Protein AF-A0A2G6G7G1-F1 (afdb_monomer)

pLDDT: mean 75.67, std 14.2, range [41.62, 88.12]

Solvent-accessible surface area (backbone atoms only — not comparable to full-atom values): 4852 Å² total; per-residue (Å²): 133,83,80,81,70,80,74,83,50,87,86,49,50,51,64,59,60,70,76,49,92,78,52,70,65,54,54,43,50,40,18,62,76,69,62,38,67,59,78,66,55,75,66,52,38,51,52,52,50,39,50,27,52,72,67,71,48,73,72,51,73,79,77,70,72,66,66,77,73,79,79,87,86,127

Secondary structure (DSSP, 8-state):
----PPP-STTS-HHHHHHS---HHHHHHHHHHHT----S-HHHHHHHHHHHHHH-------------PPP---

Structure (mmCIF, N/CA/C/O backbone):
data_AF-A0A2G6G7G1-F1
#
_entry.id   AF-A0A2G6G7G1-F1
#
loop_
_atom_site.group_PDB
_atom_site.id
_atom_site.type_symbol
_atom_site.label_atom_id
_atom_site.label_alt_id
_atom_site.label_comp_id
_atom_site.label_asym_id
_atom_site.label_entity_id
_atom_site.label_seq_id
_atom_site.pdbx_PDB_ins_code
_atom_site.Cartn_x
_atom_site.Cartn_y
_atom_site.Cartn_z
_atom_site.occupancy
_atom_site.B_iso_or_equiv
_atom_site.auth_seq_id
_atom_site.auth_comp_id
_atom_site.auth_asym_id
_atom_site.auth_atom_id
_atom_site.pdbx_PDB_model_num
ATOM 1 N N . MET A 1 1 ? 2.254 -24.595 13.069 1.00 41.62 1 MET A N 1
ATOM 2 C CA . MET A 1 1 ? 1.079 -23.730 12.829 1.00 41.62 1 MET A CA 1
ATOM 3 C C . MET A 1 1 ? 1.426 -22.765 11.707 1.00 41.62 1 MET A C 1
ATOM 5 O O . MET A 1 1 ? 2.344 -21.967 11.867 1.00 41.62 1 MET A O 1
ATOM 9 N N . LYS A 1 2 ? 0.808 -22.919 10.531 1.00 53.88 2 LYS A N 1
ATOM 10 C CA . LYS A 1 2 ? 1.042 -22.012 9.401 1.00 53.88 2 LYS A CA 1
ATOM 11 C C . LYS A 1 2 ? 0.335 -20.706 9.751 1.00 53.88 2 LYS A C 1
ATOM 13 O O . LYS A 1 2 ? -0.878 -20.711 9.876 1.00 53.88 2 LYS A O 1
ATOM 18 N N . LYS A 1 3 ? 1.091 -19.631 9.989 1.00 55.78 3 LYS A N 1
ATOM 19 C CA . LYS A 1 3 ? 0.530 -18.280 10.105 1.00 55.78 3 LYS A CA 1
ATOM 20 C C . LYS A 1 3 ? -0.223 -18.012 8.804 1.00 55.78 3 LYS A C 1
ATOM 22 O O . LYS A 1 3 ? 0.422 -17.853 7.768 1.00 55.78 3 LYS A O 1
ATOM 27 N N . GLU A 1 4 ? -1.549 -18.075 8.846 1.00 63.44 4 GLU A N 1
ATOM 28 C CA . GLU A 1 4 ? -2.415 -17.732 7.723 1.00 63.44 4 GLU A CA 1
ATOM 29 C C . GLU A 1 4 ? -2.207 -16.250 7.451 1.00 63.44 4 GLU A C 1
ATOM 31 O O . GLU A 1 4 ? -2.701 -15.380 8.163 1.00 63.44 4 GLU A O 1
ATOM 36 N N . ARG A 1 5 ? -1.338 -15.964 6.482 1.00 66.00 5 ARG A N 1
ATOM 37 C CA . ARG A 1 5 ? -1.141 -14.602 6.011 1.00 66.00 5 ARG A CA 1
ATOM 38 C C . ARG A 1 5 ? -2.417 -14.221 5.264 1.00 66.00 5 ARG A C 1
ATOM 40 O O . ARG A 1 5 ? -2.805 -14.983 4.372 1.00 66.00 5 ARG A O 1
ATOM 47 N N . PRO A 1 6 ? -3.073 -13.102 5.615 1.00 72.69 6 PRO A N 1
ATOM 48 C CA . PRO A 1 6 ? -4.201 -12.623 4.837 1.00 72.69 6 PRO A CA 1
ATOM 49 C C . PRO A 1 6 ? -3.752 -12.432 3.390 1.00 72.69 6 PRO A C 1
ATOM 51 O O . PRO A 1 6 ? -2.621 -12.033 3.120 1.00 72.69 6 PRO A O 1
ATOM 54 N N . ILE A 1 7 ? -4.617 -12.781 2.445 1.00 77.25 7 ILE A N 1
ATOM 55 C CA . ILE A 1 7 ? -4.297 -12.654 1.026 1.00 77.25 7 ILE A CA 1
ATOM 56 C C . ILE A 1 7 ? -4.389 -11.172 0.664 1.00 77.25 7 ILE A C 1
ATOM 58 O O . ILE A 1 7 ? -5.426 -10.550 0.892 1.00 77.25 7 ILE A O 1
ATOM 62 N N . LEU A 1 8 ? -3.318 -10.616 0.086 1.00 83.38 8 LEU A N 1
ATOM 63 C CA . LEU A 1 8 ? -3.339 -9.265 -0.469 1.00 83.38 8 LEU A CA 1
ATOM 64 C C . LEU A 1 8 ? -4.267 -9.241 -1.690 1.00 83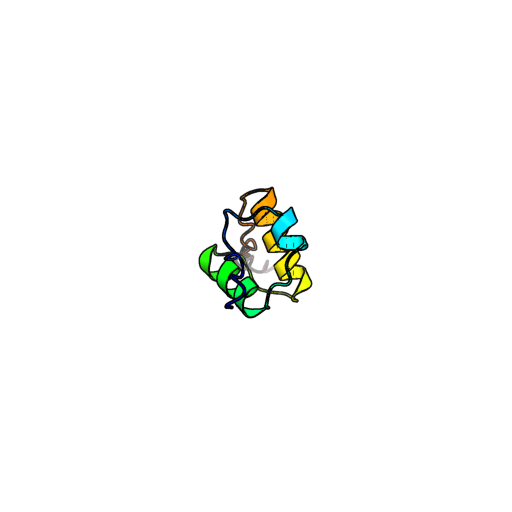.38 8 LEU A C 1
ATOM 66 O O . LEU A 1 8 ? -3.866 -9.645 -2.784 1.00 83.38 8 LEU A O 1
ATOM 70 N N . ASP A 1 9 ? -5.511 -8.812 -1.487 1.00 82.06 9 ASP A N 1
ATOM 71 C CA . ASP A 1 9 ? -6.575 -8.801 -2.493 1.00 82.06 9 ASP A CA 1
ATOM 72 C C . ASP A 1 9 ? -7.434 -7.533 -2.379 1.00 82.06 9 ASP A C 1
ATOM 74 O O . ASP A 1 9 ? -7.333 -6.807 -1.399 1.00 82.06 9 ASP A O 1
ATOM 78 N N . GLU A 1 10 ? -8.255 -7.225 -3.387 1.00 81.06 10 GLU A N 1
ATOM 79 C CA . GLU A 1 10 ? -9.032 -5.968 -3.446 1.00 81.06 10 GLU A CA 1
ATOM 80 C C . GLU A 1 10 ? -10.071 -5.846 -2.321 1.00 81.06 10 GLU A C 1
ATOM 82 O O . GLU A 1 10 ? -10.596 -4.770 -2.057 1.00 81.06 10 GLU A O 1
ATOM 87 N N . LYS A 1 11 ? -10.345 -6.964 -1.645 1.00 82.25 11 LYS A N 1
ATOM 88 C CA . LYS A 1 11 ? -11.242 -7.058 -0.494 1.00 82.25 11 LYS A CA 1
ATOM 89 C C . LYS A 1 11 ? -10.590 -6.650 0.829 1.00 82.25 11 LYS A C 1
ATOM 91 O O . LYS A 1 11 ? -11.303 -6.551 1.824 1.00 82.25 11 LYS A O 1
ATOM 96 N N . ILE A 1 12 ? -9.265 -6.480 0.877 1.00 86.75 12 ILE A N 1
ATOM 97 C CA . ILE A 1 12 ? -8.584 -6.059 2.104 1.00 86.75 12 ILE A CA 1
ATOM 98 C C . ILE A 1 12 ? -8.818 -4.569 2.359 1.00 86.75 12 ILE A C 1
ATOM 100 O O . ILE A 1 12 ? -8.796 -3.758 1.435 1.00 86.75 12 ILE A O 1
ATOM 104 N N . SER A 1 13 ? -9.007 -4.189 3.620 1.00 87.50 13 SER A N 1
ATOM 105 C CA . SER A 1 13 ? -9.079 -2.776 3.982 1.00 87.50 13 SER A CA 1
ATOM 106 C C . SER A 1 13 ? -7.700 -2.121 3.890 1.00 87.50 13 SER A C 1
ATOM 108 O O . SER A 1 13 ? -6.673 -2.741 4.171 1.00 87.50 13 SER A O 1
ATOM 110 N N . VAL A 1 14 ? -7.669 -0.829 3.558 1.00 87.69 14 VAL A N 1
ATOM 111 C CA . VAL A 1 14 ? -6.448 -0.004 3.582 1.00 87.69 14 VAL A CA 1
ATOM 112 C C . VAL A 1 14 ? -5.761 -0.067 4.951 1.00 87.69 14 VAL A C 1
ATOM 114 O O . VAL A 1 14 ? -4.534 -0.021 5.029 1.00 87.69 14 VAL A O 1
ATOM 117 N N . GLN A 1 15 ? -6.546 -0.148 6.029 1.00 87.44 15 GLN A N 1
ATOM 118 C CA . GLN A 1 15 ? -6.037 -0.199 7.400 1.00 87.44 15 GLN A CA 1
ATOM 119 C C . GLN A 1 15 ? -5.313 -1.518 7.669 1.00 87.44 15 GLN A C 1
ATOM 121 O O . GLN A 1 15 ? -4.131 -1.479 7.995 1.00 87.44 15 GLN A O 1
ATOM 126 N N . ASP A 1 16 ? -5.950 -2.663 7.407 1.00 87.69 16 ASP A N 1
ATOM 127 C CA . ASP A 1 16 ? -5.297 -3.977 7.462 1.00 87.69 16 ASP A CA 1
ATOM 128 C C . ASP A 1 16 ? -4.053 -4.031 6.571 1.00 87.69 16 ASP A C 1
ATOM 130 O O . ASP A 1 16 ? -2.997 -4.517 6.967 1.00 87.69 16 ASP A O 1
ATOM 134 N N . PHE A 1 17 ? -4.126 -3.468 5.366 1.00 88.12 17 PHE A N 1
ATOM 135 C CA . PHE A 1 17 ? -2.966 -3.419 4.489 1.00 88.12 17 PHE A CA 1
ATOM 136 C C . PHE A 1 17 ? -1.780 -2.657 5.110 1.00 88.12 17 PHE A C 1
ATOM 138 O O . PHE A 1 17 ? -0.634 -3.060 4.921 1.00 88.12 17 PHE A O 1
ATOM 145 N N . LYS A 1 18 ? -2.025 -1.578 5.858 1.00 85.50 18 LYS A N 1
ATOM 146 C CA . LYS A 1 18 ? -0.972 -0.817 6.552 1.00 85.50 18 LYS A CA 1
ATOM 147 C C . LYS A 1 18 ? -0.473 -1.513 7.821 1.00 85.50 18 LYS A C 1
ATOM 149 O O . LYS A 1 18 ? 0.695 -1.345 8.160 1.00 85.50 18 LYS A O 1
ATOM 154 N N . ASP A 1 19 ? -1.335 -2.274 8.489 1.00 87.38 19 ASP A N 1
ATOM 155 C CA . ASP A 1 19 ? -1.020 -2.979 9.736 1.00 87.38 19 ASP A CA 1
ATOM 156 C C . ASP A 1 19 ? -0.160 -4.234 9.491 1.00 87.38 19 ASP A C 1
ATOM 158 O O . ASP A 1 19 ? 0.719 -4.585 10.279 1.00 87.38 19 ASP A O 1
ATOM 162 N N . PHE A 1 20 ? -0.347 -4.882 8.338 1.00 85.19 20 PHE A N 1
ATOM 163 C CA . PHE A 1 20 ? 0.396 -6.081 7.961 1.00 85.19 20 PHE A CA 1
ATOM 164 C C . PHE A 1 20 ? 1.701 -5.787 7.203 1.00 85.19 20 PHE A C 1
ATOM 166 O O . PHE A 1 20 ? 1.806 -4.911 6.343 1.00 85.19 20 PHE A O 1
ATOM 173 N N . TYR A 1 21 ? 2.727 -6.603 7.469 1.00 84.44 21 TYR A N 1
ATOM 174 C CA . TYR A 1 21 ? 3.982 -6.560 6.722 1.00 84.44 21 TYR A CA 1
ATOM 175 C C . TYR A 1 21 ? 3.883 -7.369 5.422 1.00 84.44 21 TYR A C 1
ATOM 177 O O . TYR A 1 21 ? 3.953 -8.599 5.434 1.00 84.44 21 TYR A O 1
ATOM 185 N N . TRP A 1 22 ? 3.800 -6.670 4.291 1.00 86.50 22 TRP A N 1
ATOM 186 C CA . TRP A 1 22 ? 3.749 -7.283 2.960 1.00 86.50 22 TRP A CA 1
ATOM 187 C C . TRP A 1 22 ? 5.128 -7.433 2.322 1.00 86.50 22 TRP A C 1
ATOM 189 O O . TRP A 1 22 ? 5.972 -6.523 2.355 1.00 86.50 22 TRP A O 1
ATOM 199 N N . LEU A 1 23 ? 5.337 -8.577 1.670 1.00 86.44 23 LEU A N 1
ATOM 200 C CA . LEU A 1 23 ? 6.515 -8.812 0.843 1.00 86.44 23 LEU A CA 1
ATOM 201 C C . LEU A 1 23 ? 6.407 -8.053 -0.481 1.00 86.44 23 LEU A C 1
ATOM 203 O O . LEU A 1 23 ? 5.331 -7.905 -1.056 1.00 86.44 23 LEU A O 1
ATOM 207 N N . LYS A 1 24 ? 7.554 -7.628 -1.021 1.00 83.94 24 LYS A N 1
ATOM 208 C CA . LYS A 1 24 ? 7.619 -6.947 -2.325 1.00 83.94 24 LYS A CA 1
ATOM 209 C C . LYS A 1 24 ? 6.989 -7.785 -3.442 1.00 83.94 24 LYS A C 1
ATOM 211 O O . LYS A 1 24 ? 6.326 -7.235 -4.313 1.00 83.94 24 LYS A O 1
ATOM 216 N N . GLU A 1 25 ? 7.179 -9.100 -3.403 1.00 87.00 25 GLU A N 1
ATOM 217 C CA . GLU A 1 25 ? 6.577 -10.022 -4.367 1.00 87.00 25 GLU A CA 1
ATOM 218 C C . GLU A 1 25 ? 5.049 -9.995 -4.315 1.00 87.00 25 GLU A C 1
ATOM 220 O O . GLU A 1 25 ? 4.417 -9.977 -5.366 1.00 87.00 25 GLU A O 1
ATOM 225 N N . GLU A 1 26 ? 4.453 -9.919 -3.122 1.00 88.00 26 GLU A N 1
ATOM 226 C CA . GLU A 1 26 ? 2.998 -9.834 -2.962 1.00 88.00 26 GLU A CA 1
ATOM 227 C C . GLU A 1 26 ? 2.462 -8.513 -3.498 1.00 88.00 26 GLU A C 1
ATOM 229 O O . GLU A 1 26 ? 1.514 -8.516 -4.280 1.00 88.00 26 GLU A O 1
ATOM 234 N N . LEU A 1 27 ? 3.131 -7.401 -3.178 1.00 88.12 27 LEU A N 1
ATOM 235 C CA . LEU A 1 27 ? 2.793 -6.084 -3.717 1.00 88.12 27 LEU A CA 1
ATOM 236 C C . LEU A 1 27 ? 2.826 -6.086 -5.256 1.00 88.12 27 LEU A C 1
ATOM 238 O O . LEU A 1 27 ? 1.890 -5.630 -5.908 1.00 88.12 27 LEU A O 1
ATOM 242 N N . ILE A 1 28 ? 3.875 -6.661 -5.857 1.00 86.81 28 ILE A N 1
ATOM 243 C CA . ILE A 1 28 ? 3.998 -6.778 -7.318 1.00 86.81 28 ILE A CA 1
ATOM 244 C C . ILE A 1 28 ? 2.912 -7.694 -7.889 1.00 86.81 28 ILE A C 1
ATOM 246 O O . ILE A 1 28 ? 2.338 -7.379 -8.932 1.00 86.81 28 ILE A O 1
ATOM 250 N N . LYS A 1 29 ? 2.619 -8.823 -7.235 1.00 87.56 29 LYS A N 1
ATOM 251 C CA . LYS A 1 29 ? 1.597 -9.781 -7.676 1.00 87.56 29 LYS A CA 1
ATOM 252 C C . LYS A 1 29 ? 0.209 -9.146 -7.652 1.00 87.56 29 LYS A C 1
ATOM 254 O O . LYS A 1 29 ? -0.521 -9.276 -8.630 1.00 87.56 29 LYS A O 1
ATOM 259 N N . PHE A 1 30 ? -0.106 -8.395 -6.598 1.00 87.75 30 PHE A N 1
ATOM 260 C CA . PHE A 1 30 ? -1.327 -7.606 -6.483 1.00 87.7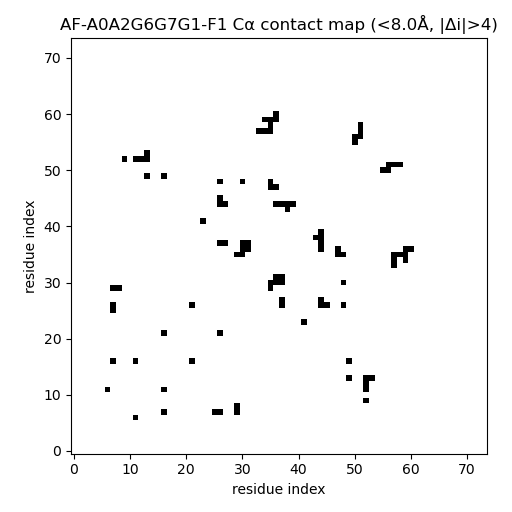5 30 PHE A CA 1
ATOM 261 C C . PHE A 1 30 ? -1.418 -6.551 -7.584 1.00 87.75 30 PHE A C 1
ATOM 263 O O . PHE A 1 30 ? -2.433 -6.455 -8.272 1.00 87.75 30 PHE A O 1
ATOM 270 N N . CYS A 1 31 ? -0.334 -5.808 -7.822 1.00 86.31 31 CYS A N 1
ATOM 271 C CA . CYS A 1 31 ? -0.296 -4.841 -8.908 1.00 86.31 31 CYS A CA 1
ATOM 272 C C . CYS A 1 31 ? -0.518 -5.491 -10.277 1.00 86.31 31 CYS A C 1
ATOM 274 O O . CYS A 1 31 ? -1.311 -4.988 -11.063 1.00 86.31 31 CYS A O 1
ATOM 276 N N . ARG A 1 32 ? 0.123 -6.629 -10.564 1.00 85.56 32 ARG A N 1
ATOM 277 C CA . ARG A 1 32 ? -0.069 -7.363 -11.825 1.00 85.56 32 ARG A CA 1
ATOM 278 C C . ARG A 1 32 ? -1.491 -7.897 -11.977 1.00 85.56 32 ARG A C 1
ATOM 280 O O . ARG A 1 32 ? -2.037 -7.804 -13.070 1.00 85.56 32 ARG A O 1
ATOM 287 N N . LYS A 1 33 ? -2.089 -8.416 -10.899 1.00 86.12 33 LYS A N 1
ATOM 288 C CA . LYS A 1 33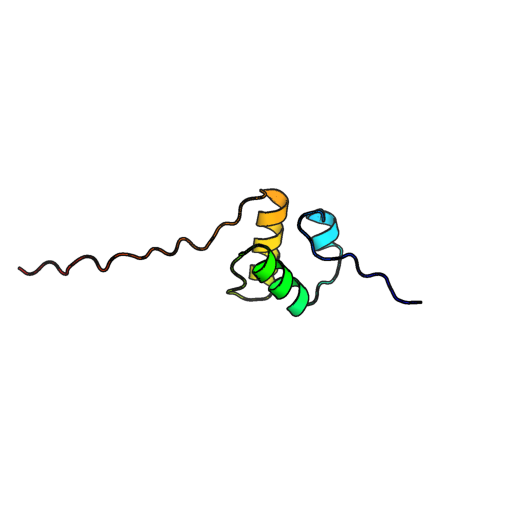 ? -3.464 -8.938 -10.889 1.00 86.12 33 LYS A CA 1
ATOM 289 C C . LYS A 1 33 ? -4.491 -7.835 -11.168 1.00 86.12 33 LYS A C 1
ATOM 291 O O . LYS A 1 33 ? -5.373 -8.030 -11.992 1.00 86.12 33 LYS A O 1
ATOM 296 N N . ASN A 1 34 ? -4.322 -6.671 -10.541 1.00 83.31 34 ASN A N 1
ATOM 297 C CA . ASN A 1 34 ? -5.219 -5.518 -10.681 1.00 83.31 34 ASN A CA 1
ATOM 298 C C . ASN A 1 34 ? -4.829 -4.558 -11.823 1.00 83.31 34 ASN A C 1
ATOM 300 O O . ASN A 1 34 ? -5.483 -3.544 -12.033 1.00 83.31 34 ASN A O 1
ATOM 304 N N . GLY A 1 35 ? -3.743 -4.816 -12.557 1.00 80.94 35 GLY A N 1
ATOM 305 C CA . GLY A 1 35 ? -3.242 -3.908 -13.598 1.00 80.94 35 GLY A CA 1
ATOM 306 C C . GLY A 1 35 ? -2.733 -2.551 -13.080 1.00 80.94 35 GLY A C 1
ATOM 307 O O . GLY A 1 35 ? -2.704 -1.574 -13.831 1.00 80.94 35 GLY A O 1
ATOM 308 N N . ILE A 1 36 ? -2.338 -2.477 -11.807 1.00 84.00 36 ILE A N 1
ATOM 309 C CA . ILE A 1 36 ? -1.715 -1.303 -11.184 1.00 84.00 36 ILE A CA 1
ATOM 310 C C . ILE A 1 36 ? -0.245 -1.251 -11.605 1.00 84.00 36 ILE A C 1
ATOM 312 O O . ILE A 1 36 ? 0.443 -2.268 -11.702 1.00 84.00 36 ILE A O 1
ATOM 316 N N . SER A 1 37 ? 0.272 -0.047 -11.827 1.00 78.94 37 SER A N 1
ATOM 317 C CA . SER A 1 37 ? 1.692 0.134 -12.112 1.00 78.94 37 SER A CA 1
ATOM 318 C C . SER A 1 37 ? 2.533 -0.117 -10.857 1.00 7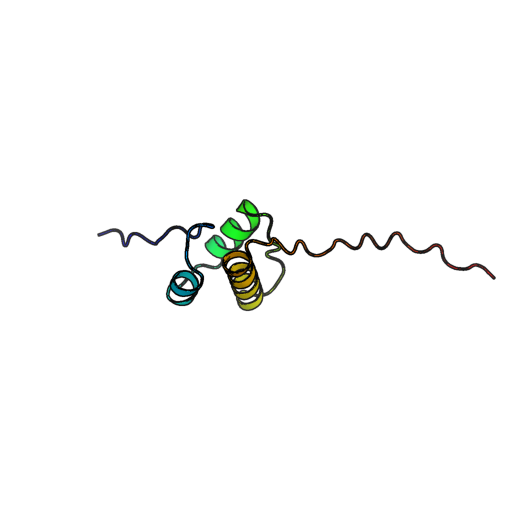8.94 37 SER A C 1
ATOM 320 O O . SER A 1 37 ? 2.575 0.717 -9.953 1.00 78.94 37 SER A O 1
ATOM 322 N N . CYS A 1 38 ? 3.266 -1.232 -10.839 1.00 80.38 38 CYS A N 1
ATOM 323 C CA . CYS A 1 38 ? 4.300 -1.526 -9.841 1.00 80.38 38 CYS A CA 1
ATOM 324 C C . CYS A 1 38 ? 5.645 -0.837 -10.140 1.00 80.38 38 CYS A C 1
ATOM 326 O O . CYS A 1 38 ? 6.683 -1.257 -9.633 1.00 80.38 38 CYS A O 1
ATOM 328 N N . VAL A 1 39 ? 5.651 0.176 -11.014 1.00 73.62 39 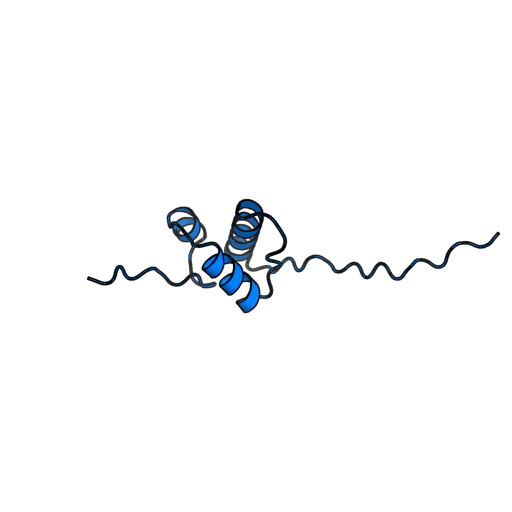VAL A N 1
ATOM 329 C CA . VAL A 1 39 ? 6.842 0.975 -11.325 1.00 73.62 39 VAL A CA 1
ATOM 330 C C . VAL A 1 39 ? 7.086 1.942 -10.172 1.00 73.62 39 VAL A C 1
ATOM 332 O O . VAL A 1 39 ? 6.231 2.795 -9.920 1.00 73.62 39 VAL A O 1
ATOM 335 N N . GLY A 1 40 ? 8.220 1.779 -9.492 1.00 75.38 40 GLY A N 1
ATOM 336 C CA . GLY A 1 40 ? 8.631 2.601 -8.356 1.00 75.38 40 GLY A CA 1
ATOM 337 C C . GLY A 1 40 ? 9.301 1.798 -7.237 1.00 75.38 40 GLY A C 1
ATOM 338 O O . GLY A 1 40 ? 9.461 0.575 -7.321 1.00 75.38 40 GLY A O 1
ATOM 339 N N . GLY A 1 41 ? 9.703 2.496 -6.174 1.00 81.94 41 GLY A N 1
ATOM 340 C CA . GLY A 1 41 ? 10.196 1.875 -4.937 1.00 81.94 41 GLY A CA 1
ATOM 341 C C . GLY A 1 41 ? 9.086 1.165 -4.144 1.00 81.94 41 GLY A C 1
ATOM 342 O O . GLY A 1 41 ? 7.904 1.330 -4.433 1.00 81.94 41 GLY A O 1
ATOM 343 N N . LYS A 1 42 ? 9.440 0.400 -3.093 1.00 82.25 42 LYS A N 1
ATOM 344 C CA . LYS A 1 42 ? 8.448 -0.285 -2.226 1.00 82.25 42 LYS A CA 1
ATOM 345 C C . LYS A 1 42 ? 7.369 0.690 -1.732 1.00 82.25 42 LYS A C 1
ATOM 347 O O . LYS A 1 42 ? 6.195 0.364 -1.802 1.00 82.25 42 LYS A O 1
ATOM 352 N N . ILE A 1 43 ? 7.782 1.887 -1.311 1.00 83.62 43 ILE A N 1
ATOM 353 C CA . ILE A 1 43 ? 6.903 2.945 -0.792 1.00 83.62 43 ILE A CA 1
ATOM 354 C C . ILE A 1 43 ? 5.894 3.409 -1.851 1.00 83.62 43 ILE A C 1
ATOM 356 O O . ILE A 1 43 ? 4.709 3.513 -1.553 1.00 83.62 43 ILE A O 1
ATOM 360 N N . GLU A 1 44 ? 6.329 3.637 -3.094 1.00 85.19 44 GLU A N 1
ATOM 361 C CA . GLU A 1 44 ? 5.421 4.027 -4.183 1.00 85.19 44 GLU A CA 1
ATOM 362 C C . GLU A 1 44 ? 4.397 2.939 -4.494 1.00 85.19 44 GLU A C 1
ATOM 364 O O . GLU A 1 44 ? 3.223 3.239 -4.699 1.00 85.19 44 GLU A O 1
ATOM 369 N N . ILE A 1 45 ? 4.831 1.674 -4.517 1.00 87.19 45 ILE A N 1
ATOM 370 C CA . ILE A 1 45 ? 3.926 0.547 -4.747 1.00 87.19 45 ILE A CA 1
ATOM 371 C C . ILE A 1 45 ? 2.892 0.482 -3.615 1.00 87.19 45 ILE A C 1
ATOM 373 O O . ILE A 1 45 ? 1.701 0.373 -3.891 1.00 87.19 45 ILE A O 1
ATOM 377 N N . THR A 1 46 ? 3.328 0.617 -2.359 1.00 87.88 46 THR A N 1
ATOM 378 C CA . THR A 1 46 ? 2.439 0.646 -1.190 1.00 87.88 46 THR A CA 1
ATOM 379 C C . THR A 1 46 ? 1.428 1.792 -1.278 1.00 87.88 46 THR A C 1
ATOM 381 O O . THR A 1 46 ? 0.237 1.544 -1.126 1.00 87.88 46 THR A O 1
ATOM 384 N N . ASN A 1 47 ? 1.862 3.019 -1.585 1.00 86.88 47 ASN A N 1
ATOM 385 C CA . ASN A 1 47 ? 0.965 4.172 -1.717 1.00 86.88 47 ASN A CA 1
ATOM 386 C C . ASN A 1 4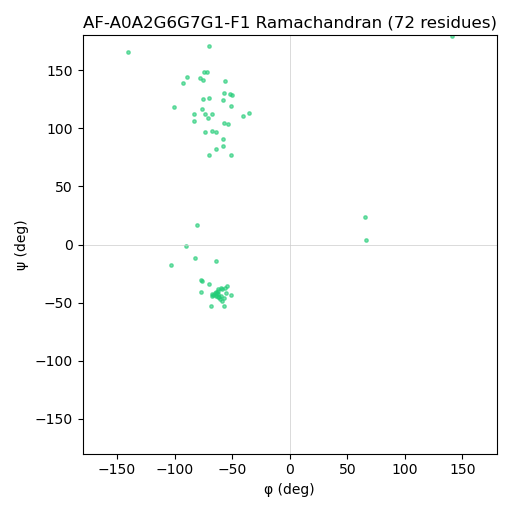7 ? -0.049 3.996 -2.853 1.00 86.88 47 ASN A C 1
ATOM 388 O O . ASN A 1 47 ? -1.231 4.246 -2.647 1.00 86.88 47 ASN A O 1
ATOM 392 N N . ARG A 1 48 ? 0.368 3.477 -4.015 1.00 86.38 48 ARG A N 1
ATOM 393 C CA . ARG A 1 48 ? -0.562 3.169 -5.116 1.00 86.38 48 ARG A CA 1
ATOM 394 C C . ARG A 1 48 ? -1.597 2.119 -4.743 1.00 86.38 48 ARG A C 1
ATOM 396 O O . ARG A 1 48 ? -2.735 2.207 -5.187 1.00 86.38 48 ARG A O 1
ATOM 403 N N . ILE A 1 49 ? -1.195 1.103 -3.982 1.00 87.38 49 ILE A N 1
ATOM 404 C CA . ILE A 1 49 ? -2.115 0.068 -3.504 1.00 87.38 49 ILE A CA 1
ATOM 405 C C . ILE A 1 49 ? -3.099 0.669 -2.503 1.00 87.38 49 ILE A C 1
ATOM 407 O O . ILE A 1 49 ? -4.288 0.406 -2.618 1.00 87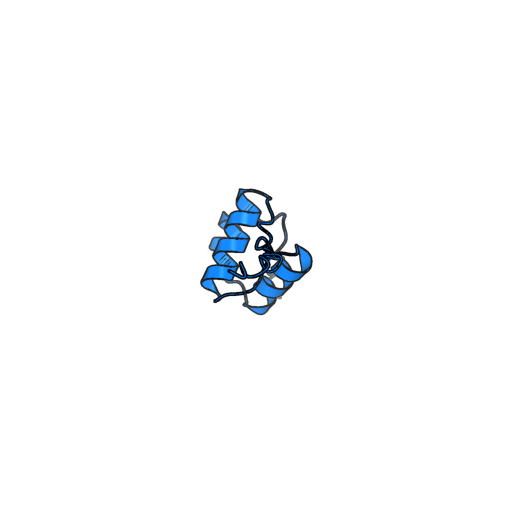.38 49 ILE A O 1
ATOM 411 N N . ILE A 1 50 ? -2.630 1.520 -1.588 1.00 87.88 50 ILE A N 1
ATOM 412 C CA . ILE A 1 50 ? -3.485 2.262 -0.654 1.00 87.88 50 ILE A CA 1
ATOM 413 C C . ILE A 1 50 ? -4.509 3.107 -1.416 1.00 87.88 50 ILE A C 1
ATOM 415 O O . ILE A 1 50 ? -5.698 2.948 -1.179 1.00 87.88 50 ILE A O 1
ATOM 419 N N . GLU A 1 51 ? -4.078 3.936 -2.371 1.00 86.62 51 GLU A N 1
ATOM 420 C CA . GLU A 1 51 ? -4.988 4.747 -3.194 1.00 86.62 51 GLU A CA 1
ATOM 421 C C . GLU A 1 51 ? -5.989 3.883 -3.973 1.00 86.62 51 GLU A C 1
ATOM 423 O O . GLU A 1 51 ? -7.159 4.250 -4.103 1.00 86.62 51 GLU A O 1
ATOM 428 N N . TYR A 1 52 ? -5.545 2.727 -4.480 1.00 86.56 52 TYR A N 1
ATOM 429 C CA . TYR A 1 52 ? -6.408 1.779 -5.178 1.00 86.56 52 TYR A CA 1
ATOM 430 C C . TYR A 1 52 ? -7.451 1.154 -4.250 1.00 86.56 52 TYR A C 1
ATOM 432 O O . TYR A 1 52 ? -8.605 1.060 -4.641 1.00 86.56 52 TYR A O 1
ATOM 440 N N . LEU A 1 53 ? -7.075 0.758 -3.035 1.00 86.06 53 LEU A N 1
ATOM 441 C CA . LEU A 1 5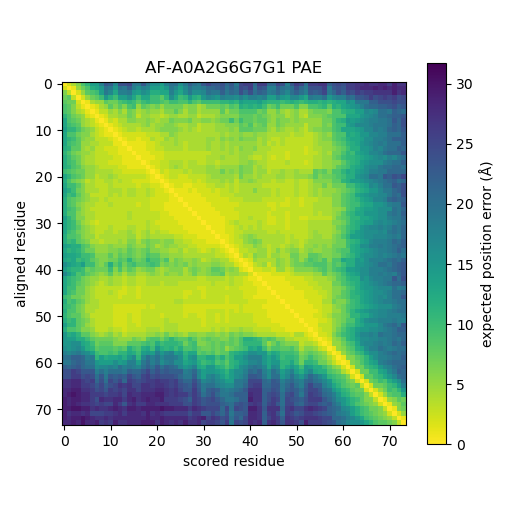3 ? -8.004 0.205 -2.046 1.00 86.06 53 LEU A CA 1
ATOM 442 C C . LEU A 1 53 ? -8.960 1.278 -1.498 1.00 86.06 53 LEU A C 1
ATOM 444 O O . LEU A 1 53 ? -10.120 0.986 -1.234 1.00 86.06 53 LEU A O 1
ATOM 448 N N . GLU A 1 54 ? -8.499 2.523 -1.359 1.00 86.19 54 GLU A N 1
ATOM 449 C CA . GLU A 1 54 ? -9.296 3.638 -0.832 1.00 86.19 54 GLU A CA 1
ATOM 450 C C . GLU A 1 54 ? -10.286 4.184 -1.873 1.00 86.19 54 GLU A C 1
ATOM 452 O O . GLU A 1 54 ? -11.439 4.469 -1.560 1.00 86.19 54 GLU A O 1
ATOM 457 N N . THR A 1 55 ? -9.854 4.300 -3.133 1.00 84.31 55 THR A N 1
ATOM 458 C CA . THR A 1 55 ? -10.647 4.923 -4.209 1.00 84.31 55 THR A CA 1
ATOM 459 C C . THR A 1 55 ? -11.282 3.898 -5.155 1.00 84.31 55 THR A C 1
ATOM 461 O O . THR A 1 55 ? -12.145 4.251 -5.959 1.00 84.31 55 THR A O 1
ATOM 464 N N . GLY A 1 56 ? -10.806 2.649 -5.164 1.00 76.94 56 GLY A N 1
ATOM 465 C CA . GLY A 1 56 ? -11.165 1.623 -6.157 1.00 76.94 56 GLY A CA 1
ATOM 466 C C . GLY A 1 56 ? -10.686 1.935 -7.581 1.00 76.94 56 GLY A C 1
ATOM 467 O O . GLY A 1 56 ? -11.021 1.229 -8.532 1.00 76.94 56 GLY A O 1
ATOM 468 N N . LYS A 1 57 ? -9.936 3.028 -7.777 1.00 72.94 57 LYS A N 1
ATOM 469 C CA . LYS A 1 57 ? -9.553 3.525 -9.102 1.00 72.94 57 LYS A CA 1
ATOM 470 C C . LYS A 1 57 ? -8.129 3.117 -9.426 1.00 72.94 57 LYS A C 1
ATOM 472 O O . LYS A 1 57 ? -7.173 3.548 -8.790 1.00 72.94 57 LYS A O 1
ATOM 477 N N . ILE A 1 58 ? -7.978 2.325 -10.484 1.00 71.38 58 ILE A N 1
ATOM 478 C CA . ILE A 1 58 ? -6.668 2.042 -11.068 1.00 71.38 58 ILE A CA 1
ATOM 479 C C . ILE A 1 58 ? -6.242 3.305 -11.804 1.00 71.38 58 ILE A C 1
ATOM 481 O O . ILE A 1 58 ? -6.621 3.521 -12.961 1.00 71.38 58 ILE A O 1
ATOM 485 N N . THR A 1 59 ? -5.430 4.139 -11.157 1.00 58.69 59 THR A N 1
ATOM 486 C CA . THR A 1 59 ? -4.689 5.192 -11.849 1.00 58.69 59 THR A CA 1
ATOM 487 C C . THR A 1 59 ? -3.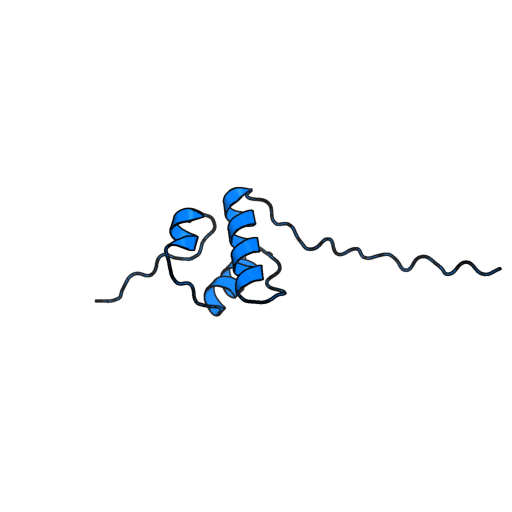621 4.499 -12.682 1.00 58.69 59 THR A C 1
ATOM 489 O O . THR A 1 59 ? -2.449 4.416 -12.313 1.00 58.69 59 THR A O 1
ATOM 492 N N . LYS A 1 60 ? -4.039 3.925 -13.818 1.00 57.94 60 LYS A N 1
ATOM 493 C CA . LYS A 1 60 ? -3.106 3.522 -14.864 1.00 57.94 60 LYS A CA 1
ATOM 494 C C . LYS A 1 60 ? -2.239 4.756 -15.089 1.00 57.94 60 LYS A C 1
ATOM 496 O O . LYS A 1 60 ? -2.821 5.839 -15.242 1.00 57.94 60 LYS A O 1
ATOM 501 N N . PRO A 1 61 ? -0.895 4.650 -15.064 1.00 53.22 61 PRO A N 1
ATOM 502 C CA . PRO A 1 61 ? -0.081 5.766 -15.503 1.00 53.22 61 PRO A CA 1
ATOM 503 C C . PRO A 1 61 ? -0.671 6.112 -16.854 1.00 53.22 61 PRO A C 1
ATOM 505 O O . PRO A 1 61 ? -0.800 5.217 -17.697 1.00 53.22 61 PRO A O 1
ATOM 508 N N . LYS A 1 62 ? -1.188 7.340 -17.004 1.00 47.47 62 LYS A N 1
ATOM 509 C CA . LYS A 1 62 ? -1.647 7.801 -18.302 1.00 47.47 62 LYS A CA 1
ATOM 510 C C . LYS A 1 62 ? -0.425 7.562 -19.162 1.00 47.47 62 LYS A C 1
ATOM 512 O O . LYS A 1 62 ? 0.557 8.288 -19.045 1.00 47.47 62 LYS A O 1
ATOM 517 N N . THR A 1 63 ? -0.451 6.504 -19.970 1.00 46.94 63 THR A N 1
ATOM 518 C CA . THR A 1 63 ? 0.390 6.406 -21.135 1.00 46.94 63 THR A CA 1
ATOM 519 C C . THR A 1 63 ? -0.141 7.552 -21.955 1.00 46.94 63 THR A C 1
ATOM 521 O O . THR A 1 63 ? -1.004 7.394 -22.817 1.00 46.94 63 THR A O 1
ATOM 524 N N . THR A 1 64 ? 0.341 8.748 -21.651 1.00 46.34 64 THR A N 1
ATOM 525 C CA . THR A 1 64 ? 0.569 9.722 -22.666 1.00 46.34 64 THR A CA 1
ATOM 526 C C . THR A 1 64 ? 1.543 8.998 -23.591 1.00 46.34 64 THR A C 1
ATOM 528 O O . THR A 1 64 ? 2.755 9.166 -23.569 1.00 46.34 64 THR A O 1
ATOM 531 N N . ARG A 1 65 ? 0.973 8.197 -24.502 1.00 47.06 65 ARG A N 1
ATOM 532 C CA . ARG A 1 65 ? 1.291 8.372 -25.902 1.00 47.06 65 ARG A CA 1
ATOM 533 C C . ARG A 1 65 ? 1.068 9.864 -26.139 1.00 47.06 65 ARG A C 1
ATOM 535 O O . ARG A 1 65 ? 0.034 10.266 -26.661 1.00 47.06 65 ARG A O 1
ATOM 542 N N . GLN A 1 66 ? 2.013 10.704 -25.706 1.00 51.50 66 GLN A N 1
ATOM 543 C CA . GLN A 1 66 ? 2.320 11.896 -26.449 1.00 51.50 66 GLN A CA 1
ATOM 544 C C . GLN A 1 66 ? 2.704 11.309 -27.796 1.00 51.50 66 GLN A C 1
ATOM 546 O O . GLN A 1 66 ? 3.821 10.843 -28.016 1.00 51.50 66 GLN A O 1
ATOM 551 N N . LYS A 1 67 ? 1.685 11.189 -28.657 1.00 48.97 67 LYS A N 1
ATOM 552 C CA . LYS A 1 67 ? 1.846 11.284 -30.092 1.00 48.97 67 LYS A CA 1
ATOM 553 C C . LYS A 1 67 ? 2.926 12.340 -30.248 1.00 48.97 67 LYS A C 1
ATOM 555 O O . LYS A 1 67 ? 2.712 13.459 -29.783 1.00 48.97 67 LYS A O 1
ATOM 560 N N . LYS A 1 68 ? 4.104 11.939 -30.738 1.00 46.53 68 LYS A N 1
ATOM 561 C CA . LYS A 1 68 ? 5.162 12.872 -31.118 1.00 46.53 68 LYS A CA 1
ATOM 562 C C . LYS A 1 68 ? 4.451 14.021 -31.820 1.00 46.53 68 LYS A C 1
ATOM 564 O O . LYS A 1 68 ? 3.852 13.796 -32.870 1.00 46.53 68 LYS A O 1
ATOM 569 N N . LEU A 1 69 ? 4.416 15.191 -31.189 1.00 58.69 69 LEU A N 1
ATOM 570 C CA . LEU A 1 69 ? 3.955 16.384 -31.868 1.00 58.69 69 LEU A CA 1
ATOM 571 C C . LEU A 1 69 ? 4.897 16.520 -33.076 1.00 58.69 69 LEU A C 1
ATOM 573 O O . LEU A 1 69 ? 6.117 16.436 -32.874 1.00 58.69 69 LEU A O 1
ATOM 577 N N . PRO A 1 70 ? 4.397 16.591 -34.322 1.00 60.97 70 PRO A N 1
ATOM 578 C CA . PRO A 1 70 ? 5.279 16.815 -35.454 1.00 60.97 70 PRO A CA 1
ATOM 579 C C . PRO A 1 70 ? 6.031 18.122 -35.196 1.00 60.97 70 PRO A C 1
ATOM 581 O O . PRO A 1 70 ? 5.441 19.121 -34.785 1.00 60.97 70 PRO A O 1
ATOM 584 N N . LYS A 1 71 ? 7.356 18.072 -35.350 1.00 59.06 71 LYS A N 1
ATOM 585 C CA . LYS A 1 71 ? 8.243 19.228 -35.200 1.00 59.06 71 LYS A CA 1
ATOM 586 C C . LYS A 1 71 ? 7.702 20.364 -36.084 1.00 59.06 71 LYS A C 1
ATOM 588 O O . LYS A 1 71 ? 7.466 20.093 -37.262 1.00 59.06 71 LYS A O 1
ATOM 593 N N . PRO A 1 72 ? 7.517 21.598 -35.586 1.00 63.75 72 PRO A N 1
ATOM 594 C CA . PRO A 1 72 ? 7.232 22.710 -36.474 1.00 63.75 72 PRO A CA 1
ATOM 595 C C . PRO A 1 72 ? 8.485 22.959 -37.319 1.00 63.75 72 PRO A C 1
ATOM 597 O O . PRO A 1 72 ? 9.542 23.312 -36.802 1.00 63.75 72 PRO A O 1
ATOM 600 N N . THR A 1 73 ? 8.380 22.685 -38.615 1.00 62.75 73 THR A N 1
ATOM 601 C CA . THR A 1 73 ? 9.339 23.131 -39.622 1.00 62.75 73 THR A CA 1
ATOM 602 C C . THR A 1 73 ? 8.949 24.554 -40.003 1.00 62.75 73 THR A C 1
ATOM 604 O O . THR A 1 73 ? 7.882 24.753 -40.584 1.00 62.75 73 THR A O 1
ATOM 607 N N . LYS A 1 74 ? 9.779 25.535 -39.650 1.00 58.00 74 LYS A N 1
ATOM 608 C CA . LYS A 1 74 ? 9.840 26.826 -40.332 1.00 58.00 74 LYS A CA 1
ATOM 609 C C . LYS A 1 74 ? 11.244 27.394 -40.215 1.00 58.00 74 LYS A C 1
ATOM 611 O O . LYS A 1 74 ? 11.833 27.223 -39.126 1.00 58.00 74 LYS A O 1
#

Mean predicted aligned error: 10.07 Å

Sequence (74 aa):
MKKERPILDEKISVQDFKDFYWLKEELIKFCRKNGISCVGGKIEITNRIIEYLETGKITKPKTTRQKKLPKPTK

Foldseek 3Di:
DPPPDPQLELPDALVVLVVDDDDLVSLVVRCVVLVADPPDDPVVSNVQSSCCSVVVDRPNPPPPPPVPPPPDDD

Radius of gyration: 16.96 Å; Cα contacts (8 Å, |Δi|>4): 51; chains: 1; bounding box: 21×51×53 Å

Nearest PDB structures (foldseek):
  2riq-assembly1_A-2  TM=7.849E-01  e=3.732E+00  Homo sapiens